Protein AF-A0A377WPM5-F1 (afdb_monomer)

Radius of gyration: 24.69 Å; Cα contacts (8 Å, |Δi|>4): 38; chains: 1; bounding box: 65×39×68 Å

Structure (mmCIF, N/CA/C/O backbone):
data_AF-A0A377WPM5-F1
#
_entry.id   AF-A0A377WPM5-F1
#
loop_
_atom_site.group_PDB
_atom_site.id
_atom_site.type_symbol
_atom_site.label_atom_id
_atom_site.label_alt_id
_atom_site.label_comp_id
_atom_site.label_asym_id
_atom_site.label_entity_id
_atom_site.label_seq_id
_atom_site.pdbx_PDB_ins_code
_atom_site.Cartn_x
_atom_site.Cartn_y
_atom_site.Cartn_z
_atom_site.occupancy
_atom_site.B_iso_or_equiv
_atom_site.auth_seq_id
_atom_site.auth_comp_id
_atom_site.auth_asym_id
_atom_site.auth_atom_id
_atom_site.pdbx_PDB_model_num
ATOM 1 N N . MET A 1 1 ? 10.710 6.661 10.310 1.00 75.88 1 MET A N 1
ATOM 2 C CA . MET A 1 1 ? 10.363 7.342 9.039 1.00 75.88 1 MET A CA 1
ATOM 3 C C . MET A 1 1 ? 11.564 7.500 8.108 1.00 75.88 1 MET A C 1
ATOM 5 O O . MET A 1 1 ? 11.418 7.230 6.926 1.00 75.88 1 MET A O 1
ATOM 9 N N . THR A 1 2 ? 12.753 7.844 8.615 1.00 87.69 2 THR A N 1
ATOM 10 C CA . THR A 1 2 ? 13.985 8.007 7.812 1.00 87.69 2 THR A CA 1
ATOM 11 C C . THR A 1 2 ? 14.356 6.779 6.969 1.00 87.69 2 THR A C 1
ATOM 13 O O . THR A 1 2 ? 14.592 6.918 5.774 1.00 87.69 2 THR A O 1
ATOM 16 N N . ILE A 1 3 ? 14.330 5.572 7.549 1.00 88.38 3 ILE A N 1
ATOM 17 C CA . ILE A 1 3 ? 14.668 4.321 6.837 1.00 88.38 3 ILE A CA 1
ATOM 18 C C . ILE A 1 3 ? 13.675 4.033 5.700 1.00 88.38 3 ILE A C 1
ATOM 20 O O . ILE A 1 3 ? 14.088 3.750 4.582 1.00 88.38 3 ILE A O 1
ATOM 24 N N . ALA A 1 4 ? 12.369 4.163 5.955 1.00 85.75 4 ALA A N 1
ATOM 25 C CA . ALA A 1 4 ? 11.339 3.967 4.931 1.00 85.75 4 ALA A CA 1
ATOM 26 C C . ALA A 1 4 ? 11.465 4.985 3.783 1.00 85.75 4 ALA A C 1
ATOM 28 O O . ALA A 1 4 ? 11.347 4.620 2.617 1.00 85.75 4 ALA A O 1
ATOM 29 N N . GLY A 1 5 ? 11.772 6.247 4.107 1.00 87.69 5 GLY A N 1
ATOM 30 C CA . GLY A 1 5 ? 12.051 7.276 3.105 1.00 87.69 5 GLY A CA 1
ATOM 31 C C . GLY A 1 5 ? 13.257 6.930 2.230 1.00 87.69 5 GLY A C 1
ATOM 32 O O . GLY A 1 5 ? 13.181 7.057 1.011 1.00 87.69 5 GLY A O 1
ATOM 33 N N . PHE A 1 6 ? 14.337 6.424 2.832 1.00 92.06 6 PHE A N 1
ATOM 34 C CA . PHE A 1 6 ? 15.527 5.997 2.094 1.00 92.06 6 PHE A CA 1
ATOM 35 C C . PHE A 1 6 ? 15.235 4.818 1.157 1.00 92.06 6 PHE A C 1
ATOM 37 O O . PHE A 1 6 ? 15.660 4.833 0.007 1.00 92.06 6 PHE A O 1
ATOM 44 N N . VAL A 1 7 ? 14.456 3.833 1.613 1.00 87.12 7 VAL A N 1
ATOM 45 C CA . VAL A 1 7 ? 14.047 2.679 0.794 1.00 87.12 7 VAL A CA 1
ATOM 46 C C . VAL A 1 7 ? 13.182 3.111 -0.394 1.00 87.12 7 VAL A C 1
ATOM 48 O O . VAL A 1 7 ? 13.439 2.681 -1.516 1.00 87.12 7 VAL A O 1
ATOM 51 N N . ASN A 1 8 ? 12.207 3.999 -0.184 1.00 89.19 8 ASN A N 1
ATOM 52 C CA . ASN A 1 8 ? 11.364 4.510 -1.271 1.00 89.19 8 ASN A CA 1
ATOM 53 C C . ASN A 1 8 ? 12.182 5.284 -2.316 1.00 89.19 8 ASN A C 1
ATOM 55 O O . ASN A 1 8 ? 11.945 5.149 -3.517 1.00 89.19 8 ASN A O 1
ATOM 59 N N . LEU A 1 9 ? 13.166 6.069 -1.865 1.00 88.75 9 LEU A N 1
ATOM 60 C CA . LEU A 1 9 ? 14.058 6.816 -2.749 1.00 88.75 9 LEU A CA 1
ATOM 61 C C . LEU A 1 9 ? 14.990 5.872 -3.519 1.00 88.75 9 LEU A C 1
ATOM 63 O O . LEU A 1 9 ? 15.144 6.025 -4.728 1.00 88.75 9 LEU A O 1
ATOM 67 N N . ALA A 1 10 ? 15.542 4.855 -2.851 1.00 85.88 10 ALA A N 1
ATOM 68 C CA . ALA A 1 10 ? 16.352 3.822 -3.488 1.00 85.88 10 ALA A CA 1
ATOM 69 C C . ALA A 1 10 ? 15.561 3.073 -4.572 1.00 85.88 10 ALA A C 1
ATOM 71 O O . ALA A 1 10 ? 16.051 2.937 -5.687 1.00 85.88 10 ALA A O 1
ATOM 72 N N . MET A 1 11 ? 14.313 2.672 -4.296 1.00 85.38 11 MET A N 1
ATOM 73 C CA . MET A 1 11 ? 13.448 2.000 -5.273 1.00 85.38 11 MET A CA 1
ATOM 74 C C . MET A 1 11 ? 13.183 2.871 -6.512 1.00 85.38 11 MET A C 1
ATOM 76 O O . MET A 1 11 ? 13.316 2.389 -7.637 1.00 85.38 11 MET A O 1
ATOM 80 N N . MET A 1 12 ? 12.859 4.157 -6.324 1.00 84.38 12 MET A N 1
ATOM 81 C CA . MET A 1 12 ? 12.701 5.113 -7.430 1.00 84.38 12 MET A CA 1
ATOM 82 C C . MET A 1 12 ? 13.989 5.271 -8.245 1.00 84.38 12 MET A C 1
A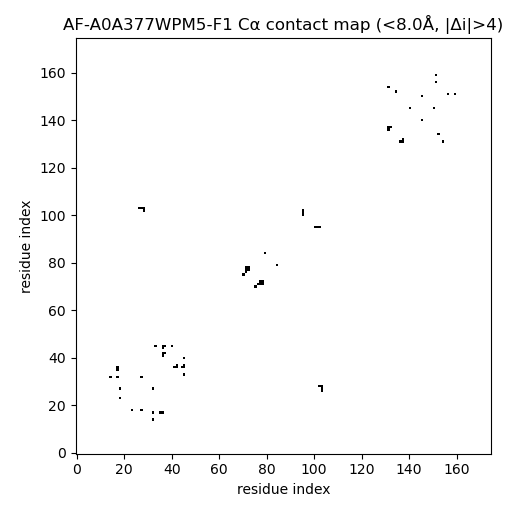TOM 84 O O . MET A 1 12 ? 13.942 5.237 -9.472 1.00 84.38 12 MET A O 1
ATOM 88 N N . ALA A 1 13 ? 15.138 5.417 -7.579 1.00 85.38 13 ALA A N 1
ATOM 89 C CA . ALA A 1 13 ? 16.430 5.574 -8.240 1.00 85.38 13 ALA A CA 1
ATOM 90 C C . ALA A 1 13 ? 16.822 4.323 -9.045 1.00 85.38 13 ALA A C 1
ATOM 92 O O . ALA A 1 13 ? 17.290 4.450 -10.175 1.00 85.38 13 ALA A O 1
ATOM 93 N N . THR A 1 14 ? 16.588 3.119 -8.509 1.00 79.31 14 THR A N 1
ATOM 94 C CA . THR A 1 14 ? 16.830 1.854 -9.220 1.00 79.31 14 THR A CA 1
ATOM 95 C C . THR A 1 14 ? 15.914 1.705 -10.432 1.00 79.31 14 THR A C 1
ATOM 97 O O . THR A 1 14 ? 16.394 1.353 -11.506 1.00 79.31 14 THR A O 1
ATOM 100 N N . ALA A 1 15 ? 14.621 2.019 -10.301 1.00 77.38 15 ALA A N 1
ATOM 101 C CA . ALA A 1 15 ? 13.692 1.991 -11.429 1.00 77.38 15 ALA A CA 1
ATOM 102 C C . ALA A 1 15 ? 14.098 3.002 -12.515 1.00 77.38 15 ALA A C 1
ATOM 104 O O . ALA A 1 15 ? 14.162 2.656 -13.693 1.00 77.38 15 ALA A O 1
ATOM 105 N N . ALA A 1 16 ? 14.452 4.230 -12.127 1.00 79.19 16 ALA A N 1
ATOM 106 C CA . ALA A 1 16 ? 14.948 5.233 -13.061 1.00 79.19 16 ALA A CA 1
ATOM 107 C C . ALA A 1 16 ? 16.216 4.748 -13.781 1.00 79.19 16 ALA A C 1
ATOM 109 O O . ALA A 1 16 ? 16.277 4.805 -15.003 1.00 79.19 16 ALA A O 1
ATOM 110 N N . ALA A 1 17 ? 17.197 4.200 -13.062 1.00 75.38 17 ALA A N 1
ATOM 111 C CA . ALA A 1 17 ? 18.425 3.687 -13.665 1.00 75.38 17 ALA A CA 1
ATOM 112 C C . ALA A 1 17 ? 18.193 2.474 -14.590 1.00 75.38 17 ALA A C 1
ATOM 114 O O . ALA A 1 17 ? 18.855 2.362 -15.616 1.00 75.38 17 ALA A O 1
ATOM 115 N N . ALA A 1 18 ? 17.253 1.580 -14.276 1.00 69.06 18 ALA A N 1
ATOM 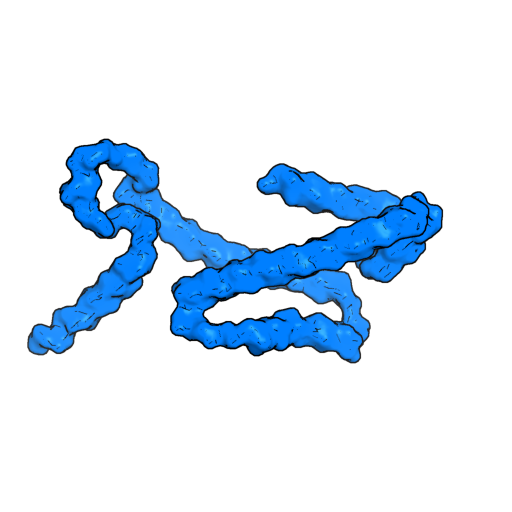116 C CA . ALA A 1 18 ? 16.973 0.403 -15.103 1.00 69.06 18 ALA A CA 1
ATOM 117 C C . ALA A 1 18 ? 16.197 0.744 -16.393 1.00 69.06 18 ALA A C 1
ATOM 119 O O . ALA A 1 18 ? 16.491 0.206 -17.463 1.00 69.06 18 ALA A O 1
ATOM 120 N N . PHE A 1 19 ? 15.226 1.661 -16.311 1.00 66.25 19 PHE A N 1
ATOM 121 C CA . PHE A 1 19 ? 14.299 1.944 -17.413 1.00 66.25 19 PHE A CA 1
ATOM 122 C C . PHE A 1 19 ? 14.670 3.179 -18.250 1.00 66.25 19 PHE A C 1
ATOM 124 O O . PHE A 1 19 ? 14.418 3.188 -19.454 1.00 66.25 19 PHE A O 1
ATOM 131 N N . HIS A 1 20 ? 15.326 4.196 -17.674 1.00 65.31 20 HIS A N 1
ATOM 132 C CA . HIS A 1 20 ? 15.682 5.430 -18.394 1.00 65.31 20 HIS A CA 1
ATOM 133 C C . HIS A 1 20 ? 16.742 5.206 -19.488 1.00 65.31 20 HIS A C 1
ATOM 135 O O . HIS A 1 20 ? 16.748 5.917 -20.489 1.00 65.31 20 HIS A O 1
ATOM 141 N N . PHE A 1 21 ? 17.618 4.206 -19.341 1.00 55.06 21 PHE A N 1
ATOM 142 C CA . PHE A 1 21 ? 18.667 3.913 -20.328 1.00 55.06 21 PHE A CA 1
ATOM 143 C C . PHE A 1 21 ? 18.211 3.023 -21.496 1.00 55.06 21 PHE A C 1
ATOM 145 O O . PHE A 1 21 ? 18.879 3.009 -22.525 1.00 55.06 21 PHE A O 1
ATOM 152 N N . ASN A 1 22 ? 17.076 2.322 -21.381 1.00 53.03 22 ASN A N 1
ATOM 153 C CA . ASN A 1 22 ? 16.619 1.360 -22.395 1.00 53.03 22 ASN A CA 1
ATOM 154 C C . ASN A 1 22 ? 15.491 1.886 -23.310 1.00 53.03 22 ASN A C 1
ATOM 156 O O . ASN A 1 22 ? 14.953 1.130 -24.109 1.00 53.03 22 ASN A O 1
ATOM 160 N N . GLY A 1 23 ? 15.106 3.167 -23.223 1.00 50.16 23 GLY A N 1
ATOM 161 C CA . GLY A 1 23 ? 14.129 3.777 -24.146 1.00 50.16 23 GLY A CA 1
ATOM 162 C C . GLY A 1 23 ? 12.700 3.206 -24.082 1.00 50.16 23 GLY A C 1
ATOM 163 O O . GLY A 1 23 ? 11.863 3.557 -24.914 1.00 50.16 23 GLY A O 1
ATOM 164 N N . HIS A 1 24 ? 12.390 2.353 -23.102 1.00 51.62 24 HIS A N 1
ATOM 165 C CA . HIS A 1 24 ? 11.068 1.758 -22.922 1.00 51.62 24 HIS A CA 1
ATOM 166 C C . HIS A 1 24 ? 10.161 2.697 -22.116 1.00 51.62 24 HIS A C 1
ATOM 168 O O . HIS A 1 24 ? 10.233 2.768 -20.894 1.00 51.62 24 HIS A O 1
ATOM 174 N N . THR A 1 25 ? 9.279 3.413 -22.814 1.00 52.97 25 THR A N 1
ATOM 175 C CA . THR A 1 25 ? 8.236 4.283 -22.235 1.00 52.97 25 THR A CA 1
ATOM 176 C C . THR A 1 25 ? 6.952 3.528 -21.856 1.00 52.97 25 THR A C 1
ATOM 178 O O . THR A 1 25 ? 5.968 4.142 -21.443 1.00 52.97 25 THR A O 1
ATOM 181 N N . GLY A 1 26 ? 6.944 2.197 -21.995 1.00 50.66 26 GLY A N 1
ATOM 182 C CA . GLY A 1 26 ? 5.850 1.327 -21.564 1.00 50.66 26 GLY A CA 1
ATOM 183 C C . GLY A 1 26 ? 5.892 1.091 -20.055 1.00 50.66 26 GLY A C 1
ATOM 184 O O . GLY A 1 26 ? 6.964 0.894 -19.492 1.00 50.66 26 GLY A O 1
ATOM 185 N N . VAL A 1 27 ? 4.724 1.135 -19.410 1.00 50.88 27 VAL A N 1
ATOM 186 C CA . VAL A 1 27 ? 4.524 0.925 -17.967 1.00 50.88 27 VAL A CA 1
ATOM 187 C C . VAL A 1 27 ? 5.322 -0.298 -17.499 1.00 50.88 27 VAL A C 1
ATOM 189 O O . VAL A 1 27 ? 5.042 -1.415 -17.919 1.00 50.88 27 VAL A O 1
ATOM 192 N N . ALA A 1 28 ? 6.339 -0.060 -16.668 1.00 55.78 28 ALA A N 1
ATOM 193 C CA . ALA A 1 28 ? 7.284 -1.070 -16.213 1.00 55.78 28 ALA A CA 1
ATOM 194 C C . ALA A 1 28 ? 6.569 -2.202 -15.463 1.00 55.78 28 ALA A C 1
ATOM 196 O O . ALA A 1 28 ? 6.058 -2.003 -14.359 1.00 55.78 28 ALA A O 1
ATOM 197 N N . ASP A 1 29 ? 6.530 -3.378 -16.081 1.00 59.38 29 ASP A N 1
ATOM 1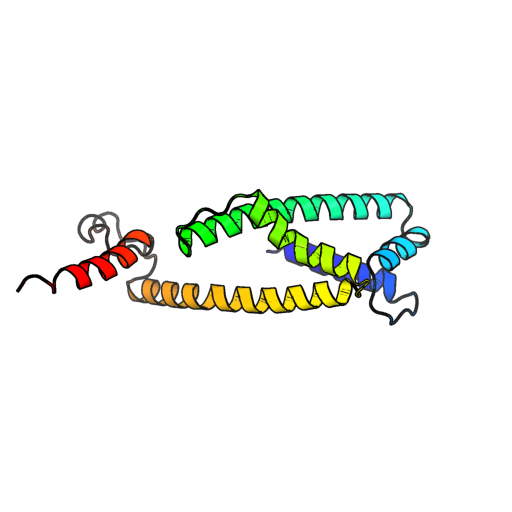98 C CA . ASP A 1 29 ? 6.022 -4.599 -15.468 1.00 59.38 29 ASP A CA 1
ATOM 199 C C . ASP A 1 29 ? 7.099 -5.257 -14.594 1.00 59.38 29 ASP A C 1
ATOM 201 O O . ASP A 1 29 ? 8.301 -5.117 -14.854 1.00 59.38 29 ASP A O 1
ATOM 205 N N . LEU A 1 30 ? 6.683 -5.983 -13.554 1.00 56.12 30 LEU A N 1
ATOM 206 C CA . LEU A 1 30 ? 7.608 -6.622 -12.604 1.00 56.12 30 LEU A CA 1
ATOM 207 C C . LEU A 1 30 ? 8.533 -7.632 -13.311 1.00 56.12 30 LEU A C 1
ATOM 209 O O . LEU A 1 30 ? 9.720 -7.721 -12.991 1.00 56.12 30 LEU A O 1
ATOM 213 N N . ASP A 1 31 ? 8.003 -8.328 -14.319 1.00 56.88 31 ASP A N 1
ATOM 214 C CA . ASP A 1 31 ? 8.746 -9.250 -15.183 1.00 56.88 31 ASP A CA 1
ATOM 215 C C . ASP A 1 31 ? 9.811 -8.538 -16.029 1.00 56.88 31 ASP A C 1
ATOM 217 O O . ASP A 1 31 ? 10.925 -9.039 -16.195 1.00 56.88 31 ASP A O 1
ATOM 221 N N . GLN A 1 32 ? 9.510 -7.332 -16.522 1.00 57.97 32 GLN A N 1
ATOM 222 C CA . GLN A 1 32 ? 10.454 -6.548 -17.323 1.00 57.97 32 GLN A CA 1
ATOM 223 C C . GLN A 1 32 ? 11.611 -6.024 -16.470 1.00 57.97 32 GLN A C 1
ATOM 225 O O . GLN A 1 32 ? 12.748 -6.019 -16.942 1.00 57.97 32 GLN A O 1
ATOM 230 N N . ALA A 1 33 ? 11.359 -5.651 -15.209 1.00 59.19 33 ALA A N 1
ATOM 231 C CA . ALA A 1 33 ? 12.414 -5.284 -14.263 1.00 59.19 33 ALA A CA 1
ATOM 232 C C . ALA A 1 33 ? 13.365 -6.462 -13.988 1.00 59.19 33 ALA A C 1
ATOM 234 O O . ALA A 1 33 ? 14.580 -6.281 -13.978 1.00 59.19 33 ALA A O 1
ATOM 235 N N . TYR A 1 34 ? 12.834 -7.677 -13.813 1.00 54.59 34 TYR A N 1
ATOM 236 C CA . TYR A 1 34 ? 13.650 -8.873 -13.581 1.00 54.59 34 TYR A CA 1
ATOM 237 C C . TYR A 1 34 ? 14.525 -9.221 -14.800 1.00 54.59 34 TYR A C 1
ATOM 239 O O . TYR A 1 34 ? 15.726 -9.447 -14.655 1.00 54.59 34 TYR A O 1
ATOM 247 N N . MET A 1 35 ? 13.951 -9.171 -16.007 1.00 55.38 35 MET A N 1
ATOM 248 C CA . MET A 1 35 ? 14.642 -9.478 -17.269 1.00 55.38 35 MET A CA 1
ATOM 249 C C . MET A 1 35 ? 15.684 -8.419 -17.675 1.00 55.38 35 MET A C 1
ATOM 251 O O . MET A 1 35 ? 16.712 -8.761 -18.254 1.00 55.38 35 MET A O 1
ATOM 255 N N . THR A 1 36 ? 15.471 -7.136 -17.355 1.00 55.91 36 THR A N 1
ATOM 256 C CA . THR A 1 36 ? 16.467 -6.071 -17.618 1.00 55.91 36 THR A CA 1
ATOM 257 C C . THR A 1 36 ? 17.591 -6.027 -16.585 1.00 55.91 36 THR A C 1
ATOM 259 O O . THR A 1 36 ? 18.685 -5.557 -16.900 1.00 55.91 36 THR A O 1
ATOM 262 N N . LEU A 1 37 ? 17.375 -6.556 -15.376 1.00 52.38 37 LEU A N 1
ATOM 263 C CA . LEU A 1 37 ? 18.434 -6.700 -14.373 1.00 52.38 37 LEU A CA 1
ATOM 264 C C . LEU A 1 37 ? 19.431 -7.822 -14.707 1.00 52.38 37 LEU A C 1
ATOM 266 O O . LEU A 1 37 ? 20.582 -7.749 -14.273 1.00 52.38 37 LEU A O 1
ATOM 270 N N . GLU A 1 38 ? 19.029 -8.831 -15.481 1.00 53.19 38 GLU A N 1
ATOM 271 C CA . GLU A 1 38 ? 19.867 -9.994 -15.797 1.00 53.19 38 GLU A CA 1
ATOM 272 C C . GLU A 1 38 ? 21.131 -9.651 -16.625 1.00 53.19 38 GLU A C 1
ATOM 274 O O . GLU A 1 38 ? 22.217 -10.088 -16.232 1.00 53.19 38 GLU A O 1
ATOM 279 N N . PRO A 1 39 ? 21.074 -8.807 -17.680 1.00 53.19 39 PRO A N 1
ATOM 280 C CA . PRO A 1 39 ? 22.274 -8.375 -18.402 1.00 53.19 39 PRO A CA 1
ATOM 281 C C . PRO A 1 39 ? 23.025 -7.196 -17.750 1.00 53.19 39 PRO A C 1
ATOM 283 O O . PRO A 1 39 ? 24.198 -6.997 -18.063 1.00 53.19 39 PRO A O 1
ATOM 286 N N . LEU A 1 40 ? 22.396 -6.414 -16.856 1.00 52.91 40 LEU A N 1
ATOM 287 C CA . LEU A 1 40 ? 22.975 -5.172 -16.304 1.00 52.91 40 LEU A CA 1
ATOM 288 C C . LEU A 1 40 ? 23.560 -5.296 -14.883 1.00 52.91 40 LEU A C 1
ATOM 290 O O . LEU A 1 40 ? 24.491 -4.559 -14.563 1.00 52.91 40 LEU A O 1
ATOM 294 N N . LEU A 1 41 ? 23.049 -6.187 -14.021 1.00 54.97 41 LEU A N 1
ATOM 295 C CA . LEU A 1 41 ? 23.352 -6.189 -12.572 1.00 54.97 41 LEU A CA 1
ATOM 296 C C . LEU A 1 41 ? 23.933 -7.512 -12.015 1.00 54.97 41 LEU A C 1
ATOM 298 O O . LEU A 1 41 ? 24.248 -7.597 -10.825 1.00 54.97 41 LEU A O 1
ATOM 302 N N . SER A 1 42 ? 24.163 -8.518 -12.867 1.00 62.38 42 SER A N 1
ATOM 303 C CA . SER A 1 42 ? 24.556 -9.900 -12.522 1.00 62.38 42 SER A CA 1
ATOM 304 C C . SER A 1 42 ? 23.452 -10.732 -11.847 1.00 62.38 42 SER A C 1
ATOM 306 O O . SER A 1 42 ? 22.645 -10.233 -11.062 1.00 62.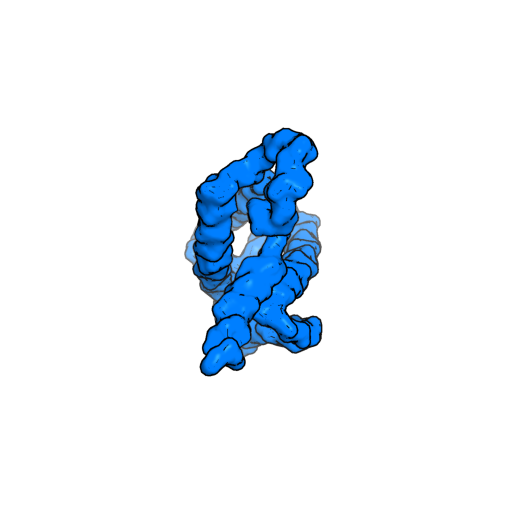38 42 SER A O 1
ATOM 308 N N . HIS A 1 43 ? 23.459 -12.042 -12.110 1.00 69.19 43 HIS A N 1
ATOM 309 C CA . HIS A 1 43 ? 22.473 -13.024 -11.631 1.00 69.19 43 HIS A CA 1
ATOM 310 C C . HIS A 1 43 ? 22.259 -12.989 -10.099 1.00 69.19 43 HIS A C 1
ATOM 312 O O . HIS A 1 43 ? 21.153 -13.204 -9.605 1.00 69.19 43 HIS A O 1
ATOM 318 N N . ALA A 1 44 ? 23.296 -12.634 -9.330 1.00 75.00 44 ALA A N 1
ATOM 319 C CA . ALA A 1 44 ? 23.210 -12.504 -7.876 1.00 75.00 44 ALA A CA 1
ATOM 320 C C . ALA A 1 44 ? 22.257 -11.376 -7.429 1.00 75.00 44 ALA A C 1
ATOM 322 O O . ALA A 1 44 ? 21.485 -11.562 -6.489 1.00 75.00 44 ALA A O 1
ATOM 323 N N . ALA A 1 45 ? 22.239 -10.231 -8.116 1.00 74.88 45 ALA A N 1
ATOM 324 C CA . ALA A 1 45 ? 21.376 -9.108 -7.748 1.00 74.88 45 ALA A CA 1
ATOM 325 C C . ALA A 1 45 ? 19.886 -9.428 -7.957 1.00 74.88 45 ALA A C 1
ATOM 327 O O . ALA A 1 45 ? 19.066 -9.119 -7.092 1.00 74.88 45 ALA A O 1
ATOM 328 N N . ALA A 1 46 ? 19.547 -10.113 -9.055 1.00 73.50 46 ALA A N 1
ATOM 329 C CA . ALA A 1 46 ? 18.184 -10.562 -9.339 1.00 73.50 46 ALA A CA 1
ATOM 330 C C . ALA A 1 46 ? 17.668 -11.539 -8.264 1.00 73.50 46 ALA A C 1
ATOM 332 O O . ALA A 1 46 ? 16.547 -11.390 -7.772 1.00 73.50 46 ALA A O 1
ATOM 333 N N . THR A 1 47 ? 18.508 -12.483 -7.817 1.00 81.06 47 THR A N 1
ATOM 334 C CA . THR A 1 47 ? 18.132 -13.420 -6.741 1.00 81.06 47 THR A CA 1
ATOM 335 C C . THR A 1 47 ? 17.910 -12.730 -5.394 1.00 81.06 47 THR A C 1
ATOM 337 O O . THR A 1 47 ? 16.931 -13.025 -4.708 1.00 81.06 47 THR A O 1
ATOM 340 N N . ILE A 1 48 ? 18.764 -11.768 -5.025 1.00 84.94 48 ILE A N 1
ATOM 341 C CA . ILE A 1 48 ? 18.626 -11.008 -3.774 1.00 84.94 48 ILE A CA 1
ATOM 342 C C . ILE A 1 48 ? 17.378 -10.122 -3.821 1.00 84.94 48 ILE A C 1
ATOM 344 O O . ILE A 1 48 ? 16.653 -10.030 -2.828 1.00 84.94 48 ILE A O 1
ATOM 348 N N . PHE A 1 49 ? 17.090 -9.506 -4.969 1.00 80.69 49 PHE A N 1
ATOM 349 C CA . PHE A 1 49 ? 15.876 -8.720 -5.172 1.00 80.69 49 PHE A CA 1
ATOM 350 C C . PHE A 1 49 ? 14.614 -9.581 -5.019 1.00 80.69 49 PHE A C 1
ATOM 352 O O . PHE A 1 49 ? 13.725 -9.228 -4.242 1.00 80.69 49 PHE A O 1
ATOM 359 N N . GLY A 1 50 ? 14.567 -10.751 -5.665 1.00 83.00 50 GLY A N 1
ATOM 360 C CA . GLY A 1 50 ? 13.455 -11.696 -5.532 1.00 83.00 50 GLY A CA 1
ATOM 361 C C . GLY A 1 50 ? 13.248 -12.175 -4.090 1.00 83.00 50 GLY A C 1
ATOM 362 O O . GLY A 1 50 ? 12.131 -12.127 -3.573 1.00 83.00 50 GLY A O 1
ATOM 363 N N . LEU A 1 51 ? 14.325 -12.558 -3.395 1.00 89.25 51 LEU A N 1
ATOM 364 C CA . LEU A 1 51 ? 14.261 -12.962 -1.986 1.00 89.25 51 LEU A CA 1
ATOM 365 C C . LEU A 1 51 ? 13.746 -11.823 -1.089 1.00 89.25 51 LEU A C 1
ATOM 367 O O . LEU A 1 51 ? 12.944 -12.047 -0.180 1.00 89.25 51 LEU A O 1
ATOM 371 N N . SER A 1 52 ? 14.174 -10.591 -1.374 1.00 88.62 52 SER A N 1
ATOM 372 C CA . SER A 1 52 ? 13.747 -9.395 -0.644 1.00 88.62 52 SER A CA 1
ATOM 373 C C . SER A 1 52 ? 12.263 -9.096 -0.853 1.00 88.62 52 SER A C 1
ATOM 375 O O . SER A 1 52 ? 11.576 -8.765 0.112 1.00 88.62 52 SER A O 1
ATOM 377 N N . LEU A 1 53 ? 11.737 -9.266 -2.073 1.00 86.88 53 LEU A N 1
ATOM 378 C CA . LEU A 1 53 ? 10.305 -9.117 -2.359 1.00 86.88 53 LEU A CA 1
ATOM 379 C C . LEU A 1 53 ? 9.460 -10.133 -1.582 1.00 86.88 53 LEU A C 1
ATOM 381 O O . LEU A 1 53 ? 8.432 -9.768 -1.009 1.00 86.88 53 LEU A O 1
ATOM 385 N N . ILE A 1 54 ? 9.915 -11.387 -1.499 1.00 91.06 54 ILE A N 1
ATOM 386 C CA . ILE A 1 54 ? 9.236 -12.425 -0.711 1.00 91.06 54 ILE A CA 1
ATOM 387 C C . ILE A 1 54 ? 9.247 -12.050 0.776 1.00 91.06 54 ILE A C 1
ATOM 389 O O . ILE A 1 54 ? 8.197 -12.053 1.422 1.00 91.06 54 ILE A O 1
ATOM 393 N N . ALA A 1 55 ? 10.408 -11.672 1.319 1.00 92.94 55 ALA A N 1
ATOM 394 C CA . ALA A 1 55 ? 10.533 -11.252 2.714 1.00 92.94 55 ALA A CA 1
ATOM 395 C C . ALA A 1 55 ? 9.646 -10.032 3.037 1.00 92.94 55 ALA A C 1
ATOM 397 O O . ALA A 1 55 ? 8.966 -10.012 4.067 1.00 92.94 55 ALA A O 1
ATOM 398 N N . ALA A 1 56 ? 9.589 -9.045 2.138 1.00 88.88 56 ALA A N 1
ATOM 399 C CA . ALA A 1 56 ? 8.730 -7.871 2.268 1.00 88.88 56 ALA A CA 1
ATOM 400 C C . ALA A 1 56 ? 7.235 -8.240 2.237 1.00 88.88 56 ALA A C 1
ATOM 402 O O . ALA A 1 56 ? 6.465 -7.749 3.067 1.00 88.88 56 ALA A O 1
ATOM 403 N N . GLY A 1 57 ? 6.826 -9.145 1.342 1.00 88.38 57 GLY A N 1
ATOM 404 C CA . GLY A 1 57 ? 5.446 -9.631 1.247 1.00 88.38 57 GLY A CA 1
ATOM 405 C C . GLY A 1 57 ? 4.988 -10.387 2.499 1.00 88.38 57 GLY A C 1
ATOM 406 O O . GLY A 1 57 ? 3.883 -10.158 3.006 1.00 88.38 57 GLY A O 1
ATOM 407 N N . LEU A 1 58 ? 5.858 -11.235 3.059 1.00 91.81 58 LEU A N 1
ATOM 408 C CA . LEU A 1 58 ? 5.589 -11.936 4.318 1.00 91.81 58 LEU A CA 1
ATOM 409 C C . LEU A 1 58 ? 5.453 -10.955 5.489 1.00 91.81 58 LEU A C 1
ATOM 411 O O . LEU A 1 58 ? 4.482 -11.035 6.244 1.00 91.81 58 LEU A O 1
ATOM 415 N N . SER A 1 59 ? 6.373 -9.992 5.601 1.00 92.50 59 SER A N 1
ATOM 416 C CA . SER A 1 59 ? 6.345 -8.963 6.648 1.00 92.50 59 SER A CA 1
ATOM 417 C C . SER A 1 59 ? 5.069 -8.111 6.591 1.00 92.50 59 SER A C 1
ATOM 419 O O . SER A 1 59 ? 4.373 -7.949 7.597 1.00 92.50 59 SER A O 1
ATOM 421 N N . SER A 1 60 ? 4.692 -7.646 5.395 1.00 87.81 60 SER A N 1
ATOM 422 C CA . SER A 1 60 ? 3.476 -6.852 5.183 1.00 87.81 60 SER A CA 1
ATOM 423 C C . SER A 1 60 ? 2.209 -7.615 5.579 1.00 87.81 60 SER A C 1
ATOM 425 O O . SER A 1 60 ? 1.322 -7.057 6.227 1.00 87.81 60 SER A O 1
ATOM 427 N N . THR A 1 61 ? 2.147 -8.915 5.277 1.00 88.62 61 THR A N 1
ATOM 428 C CA . THR A 1 61 ? 0.999 -9.753 5.644 1.00 88.62 61 THR A CA 1
ATOM 429 C C . THR A 1 61 ? 0.837 -9.849 7.162 1.00 88.62 61 THR A C 1
ATOM 431 O O . THR A 1 61 ? -0.275 -9.687 7.666 1.00 88.62 61 THR A O 1
ATOM 434 N N . VAL A 1 62 ? 1.927 -10.063 7.908 1.00 89.25 62 VAL A N 1
ATOM 435 C CA . VAL A 1 62 ? 1.886 -10.153 9.379 1.00 89.25 62 VAL A CA 1
ATOM 436 C C . VAL A 1 62 ? 1.404 -8.836 9.987 1.00 89.25 62 VAL A C 1
ATOM 438 O O . VAL A 1 62 ? 0.425 -8.828 10.738 1.00 89.25 62 VAL A O 1
ATOM 441 N N . VAL A 1 63 ? 2.018 -7.712 9.608 1.00 89.56 63 VAL A N 1
ATOM 442 C CA . VAL A 1 63 ? 1.625 -6.382 10.106 1.00 89.56 63 VAL A CA 1
ATOM 443 C C . VAL A 1 63 ? 0.178 -6.062 9.728 1.00 89.56 63 VAL A C 1
ATOM 445 O O . VAL A 1 63 ? -0.589 -5.598 10.571 1.00 89.56 63 VAL A O 1
ATOM 448 N N . GLY A 1 64 ? -0.236 -6.392 8.503 1.00 86.94 64 GLY A N 1
ATOM 449 C CA . GLY A 1 64 ? -1.616 -6.248 8.052 1.00 86.94 64 GLY A CA 1
ATOM 450 C C . GLY A 1 64 ? -2.589 -7.050 8.916 1.00 86.94 64 GLY A C 1
ATOM 451 O O . GLY A 1 64 ? -3.624 -6.520 9.329 1.00 86.94 64 GLY A O 1
ATOM 452 N N . THR A 1 65 ? -2.259 -8.304 9.258 1.00 86.19 65 THR A N 1
ATOM 453 C CA . THR A 1 65 ? -3.099 -9.136 10.137 1.00 86.19 65 THR A CA 1
ATOM 454 C C . THR A 1 65 ? -3.288 -8.532 11.523 1.00 86.19 65 THR A C 1
ATOM 456 O O . THR A 1 65 ? -4.432 -8.407 11.964 1.00 86.19 65 THR A O 1
ATOM 459 N N . LEU A 1 66 ? -2.213 -8.066 12.152 1.00 86.88 66 LEU A N 1
ATOM 460 C CA . LEU A 1 66 ? -2.275 -7.438 13.469 1.00 86.88 66 LEU A CA 1
ATOM 461 C C . LEU A 1 66 ? -3.065 -6.125 13.428 1.00 86.88 66 LEU A C 1
ATOM 463 O O . LEU A 1 66 ? -3.995 -5.943 14.210 1.00 86.88 66 LEU A O 1
ATOM 467 N N . ALA A 1 67 ? -2.785 -5.258 12.452 1.00 85.31 67 ALA A N 1
ATOM 468 C CA . ALA A 1 67 ? -3.490 -3.987 12.294 1.00 85.31 67 ALA A CA 1
ATOM 469 C C . ALA A 1 67 ? -4.999 -4.195 12.101 1.00 85.31 67 ALA A C 1
ATOM 471 O O . ALA A 1 67 ? -5.812 -3.559 12.767 1.00 85.31 67 ALA A O 1
ATOM 472 N N . GLY A 1 68 ? -5.392 -5.140 11.243 1.00 83.50 68 GLY A N 1
ATOM 473 C CA . GLY A 1 68 ? -6.811 -5.431 11.043 1.00 83.50 68 GLY A CA 1
ATOM 474 C C . GLY A 1 68 ? -7.484 -6.051 12.267 1.00 83.50 68 GLY A C 1
ATOM 475 O O . GLY A 1 68 ? -8.660 -5.791 12.469 1.00 83.50 68 GLY A O 1
ATOM 476 N N . GLN A 1 69 ? -6.776 -6.817 13.106 1.00 82.81 69 GLN A N 1
ATOM 477 C CA . GLN A 1 69 ? -7.347 -7.306 14.369 1.00 82.81 69 GLN A CA 1
ATOM 478 C C . GLN A 1 69 ? -7.639 -6.154 15.334 1.00 82.81 69 GLN A C 1
ATOM 480 O O . GLN A 1 69 ? -8.733 -6.112 15.891 1.00 82.81 69 GLN A O 1
ATOM 485 N N . VAL A 1 70 ? -6.712 -5.200 15.463 1.00 83.19 70 VAL A N 1
ATOM 486 C CA . VAL A 1 70 ? -6.890 -4.002 16.300 1.00 83.19 70 VAL A CA 1
ATOM 487 C C . VAL A 1 70 ? -8.056 -3.148 15.795 1.00 83.19 70 VAL A C 1
ATOM 489 O O . VAL A 1 70 ? -8.930 -2.775 16.574 1.00 83.19 70 VAL A O 1
ATOM 492 N N . VAL A 1 71 ? -8.122 -2.889 14.484 1.00 81.19 71 VAL A N 1
ATOM 493 C CA . VAL A 1 71 ? -9.228 -2.128 13.877 1.00 81.19 71 VAL A CA 1
ATOM 494 C C . VAL A 1 71 ? -10.560 -2.844 14.087 1.00 81.19 71 VAL A C 1
ATOM 496 O O . VAL A 1 71 ? -11.551 -2.210 14.440 1.00 81.19 71 VAL A O 1
ATOM 499 N N . MET A 1 72 ? -10.598 -4.165 13.908 1.00 78.69 72 MET A N 1
ATOM 500 C CA . MET A 1 72 ? -11.833 -4.918 14.082 1.00 78.69 72 MET A CA 1
ATOM 501 C C . MET A 1 72 ? -12.284 -4.888 15.541 1.00 78.69 72 MET A C 1
ATOM 503 O O . MET A 1 72 ? -13.413 -4.502 15.794 1.00 78.69 72 MET A O 1
ATOM 507 N N . GLN A 1 73 ? -11.396 -5.146 16.506 1.00 75.06 73 GLN A N 1
ATOM 508 C CA . GLN A 1 73 ? -11.719 -5.016 17.933 1.00 75.06 73 GLN A CA 1
ATOM 509 C C . GLN A 1 73 ? -12.240 -3.617 18.305 1.00 75.06 73 GLN A C 1
ATOM 511 O O . GLN A 1 73 ? -13.148 -3.519 19.129 1.00 75.06 73 GLN A O 1
ATOM 516 N N . GLY A 1 74 ? -11.705 -2.561 17.683 1.00 70.25 74 GLY A N 1
ATOM 517 C CA . GLY A 1 74 ? -12.114 -1.177 17.932 1.00 70.25 74 GLY A CA 1
ATOM 518 C C . GLY A 1 74 ? -13.469 -0.785 17.330 1.00 70.25 74 GLY A C 1
ATOM 519 O O . GLY A 1 74 ? -14.243 -0.098 17.988 1.00 70.25 74 GLY A O 1
ATOM 520 N N . PHE A 1 75 ? -13.781 -1.211 16.100 1.00 68.50 75 PHE A N 1
ATOM 521 C CA . PHE A 1 75 ? -14.967 -0.729 15.366 1.00 68.50 75 PHE A CA 1
ATOM 522 C C . PHE A 1 75 ? -16.096 -1.754 15.224 1.00 68.50 75 PHE A C 1
ATOM 524 O O . PHE A 1 75 ? -17.268 -1.391 15.165 1.00 68.50 75 PHE A O 1
ATOM 531 N N . ILE A 1 76 ? -15.765 -3.039 15.131 1.00 64.25 76 ILE A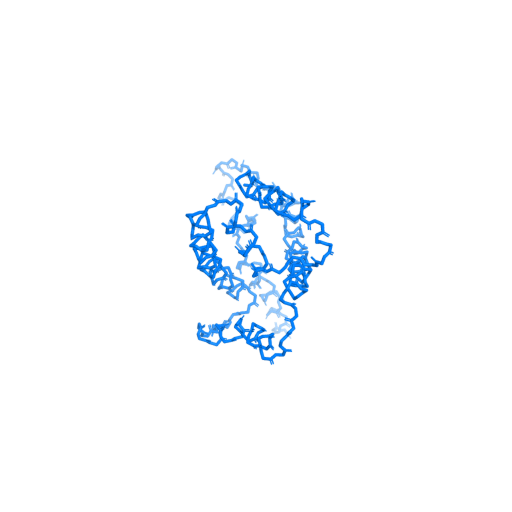 N 1
ATOM 532 C CA . ILE A 1 76 ? -16.694 -4.117 14.797 1.00 64.25 76 ILE A CA 1
ATOM 533 C C . ILE A 1 76 ? -16.437 -5.212 15.829 1.00 64.25 76 ILE A C 1
ATOM 535 O O . ILE A 1 76 ? -15.565 -6.048 15.625 1.00 64.25 76 ILE A O 1
ATOM 539 N N . ARG A 1 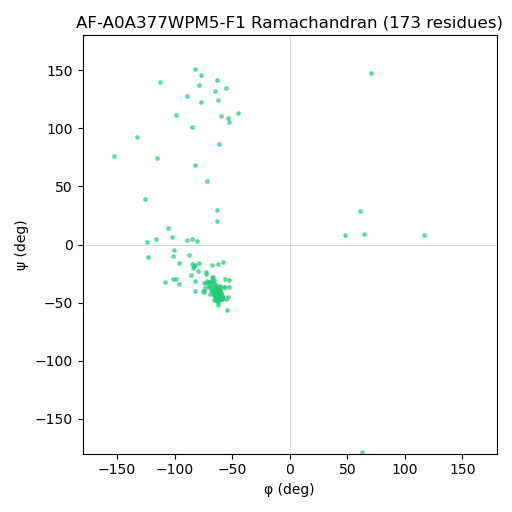77 ? -17.170 -5.221 16.952 1.00 62.69 77 ARG A N 1
ATOM 540 C CA . ARG A 1 77 ? -17.013 -6.170 18.086 1.00 62.69 77 ARG A CA 1
ATOM 541 C C . ARG A 1 77 ? -17.292 -7.654 17.727 1.00 62.69 77 ARG A C 1
ATOM 543 O O . ARG A 1 77 ? -17.748 -8.423 18.564 1.00 62.69 77 ARG A O 1
ATOM 550 N N . PHE A 1 78 ? -17.055 -8.060 16.483 1.00 64.44 78 PHE A N 1
ATOM 551 C CA . PHE A 1 78 ? -17.206 -9.390 15.914 1.00 64.44 78 PHE A CA 1
ATOM 552 C C . PHE A 1 78 ? -15.832 -9.966 15.548 1.00 64.44 78 PHE A C 1
ATOM 554 O O . PHE A 1 78 ? -14.974 -9.262 15.022 1.00 64.44 78 PHE A O 1
ATOM 561 N N . HIS A 1 79 ? -15.621 -11.261 15.794 1.00 61.09 79 HIS A N 1
ATOM 562 C CA . HIS A 1 79 ? -14.372 -11.953 15.469 1.00 61.09 79 HIS A CA 1
ATOM 563 C C . HIS A 1 79 ? -14.529 -12.719 14.146 1.00 61.09 79 HIS A C 1
ATOM 565 O O . HIS A 1 79 ? -15.276 -13.690 14.064 1.00 61.09 79 HIS A O 1
ATOM 571 N N . ILE A 1 80 ? -13.838 -12.277 13.095 1.00 71.06 80 ILE A N 1
ATOM 572 C CA . ILE A 1 80 ? -13.816 -12.935 11.784 1.00 71.06 80 ILE A CA 1
ATOM 573 C C . ILE A 1 80 ? -12.664 -13.951 11.787 1.00 71.06 80 ILE A C 1
ATOM 575 O O . ILE A 1 80 ? -11.528 -13.573 12.095 1.00 71.06 80 ILE A O 1
ATOM 579 N N . PRO A 1 81 ? -12.907 -15.224 11.428 1.00 75.06 81 PRO A N 1
ATOM 580 C CA . PRO A 1 81 ? -11.865 -16.242 11.385 1.00 75.06 81 PRO A CA 1
ATOM 581 C C . PRO A 1 81 ? -10.786 -15.916 10.338 1.00 75.06 81 PRO A C 1
ATOM 583 O O . PRO A 1 81 ? -11.073 -15.470 9.225 1.00 75.06 81 PRO A O 1
ATOM 586 N N . LEU A 1 82 ? -9.525 -16.198 10.685 1.00 74.81 82 LEU A N 1
ATOM 587 C CA . LEU A 1 82 ? -8.325 -15.896 9.885 1.00 74.81 82 LEU A CA 1
ATOM 588 C C . LEU A 1 82 ? -8.395 -16.413 8.439 1.00 74.81 82 LEU A C 1
ATOM 590 O O . LEU A 1 82 ? -7.931 -15.736 7.524 1.00 74.81 82 LEU A O 1
ATOM 594 N N . TRP A 1 83 ? -9.000 -17.584 8.226 1.00 77.56 83 TRP A N 1
ATOM 595 C CA . TRP A 1 83 ? -9.167 -18.181 6.897 1.00 77.56 83 TRP A CA 1
ATOM 596 C C . TRP A 1 83 ? -10.058 -17.347 5.979 1.00 77.56 83 TRP A C 1
ATOM 598 O O . TRP A 1 83 ? -9.698 -17.100 4.829 1.00 77.56 83 TRP A O 1
ATOM 608 N N . PHE A 1 84 ? -11.184 -16.856 6.496 1.00 80.56 84 PHE A N 1
ATOM 609 C CA . PHE A 1 84 ? -12.111 -16.035 5.720 1.00 80.56 84 PHE A CA 1
ATOM 610 C C . PHE A 1 84 ? -11.481 -14.694 5.349 1.00 80.56 84 PHE A C 1
ATOM 612 O O . PHE A 1 84 ? -11.567 -14.234 4.212 1.00 80.56 84 PHE A O 1
ATOM 619 N N . ARG A 1 85 ? -10.744 -14.112 6.296 1.00 77.19 85 ARG A N 1
ATOM 620 C CA . ARG A 1 85 ? -9.979 -12.894 6.060 1.00 77.19 85 ARG A CA 1
ATOM 621 C C . ARG A 1 85 ? -8.929 -13.080 4.961 1.00 77.19 85 ARG A C 1
ATOM 623 O O . ARG A 1 85 ? -8.842 -12.241 4.073 1.00 77.19 85 ARG A O 1
ATOM 630 N N . ARG A 1 86 ? -8.180 -14.189 4.991 1.00 82.25 86 ARG A N 1
ATOM 631 C CA . ARG A 1 86 ? -7.183 -14.525 3.961 1.00 82.25 86 ARG A CA 1
ATOM 632 C C . ARG A 1 86 ? -7.819 -14.714 2.585 1.00 82.25 86 ARG A C 1
ATOM 634 O O . ARG A 1 86 ? -7.253 -14.242 1.603 1.00 82.25 86 ARG A O 1
ATOM 641 N N . ALA A 1 87 ? -8.986 -15.358 2.526 1.00 81.56 87 ALA A N 1
ATOM 642 C CA . ALA A 1 87 ? -9.728 -15.565 1.287 1.00 81.56 87 ALA A CA 1
ATOM 643 C C . ALA A 1 87 ? -10.149 -14.231 0.654 1.00 81.56 87 ALA A C 1
ATOM 645 O O . ALA A 1 87 ? -9.846 -13.997 -0.512 1.00 81.56 87 ALA A O 1
ATOM 646 N N . ILE A 1 88 ? -10.747 -13.320 1.433 1.00 83.62 88 ILE A N 1
ATOM 647 C CA . ILE A 1 88 ? -11.153 -11.995 0.936 1.00 83.62 88 ILE A CA 1
ATOM 648 C C . ILE A 1 88 ? -9.945 -11.188 0.456 1.00 83.62 88 ILE A C 1
ATOM 650 O O . ILE A 1 88 ? -10.021 -10.557 -0.591 1.00 83.62 88 ILE A O 1
ATOM 654 N N . THR A 1 89 ? -8.822 -11.215 1.179 1.00 81.00 89 THR A N 1
ATOM 655 C CA . THR A 1 89 ? -7.624 -10.456 0.778 1.00 81.00 89 THR A CA 1
ATOM 656 C C . THR A 1 89 ? -6.891 -11.051 -0.426 1.00 81.00 89 THR A C 1
ATOM 658 O O . THR A 1 89 ? -6.182 -10.326 -1.111 1.00 81.00 89 THR A O 1
ATOM 661 N N . MET A 1 90 ? -7.045 -12.352 -0.694 1.00 82.94 90 MET A N 1
ATOM 662 C CA . MET A 1 90 ? -6.459 -13.034 -1.860 1.00 82.94 90 MET A CA 1
ATOM 663 C C . MET A 1 90 ? -7.333 -12.928 -3.113 1.00 82.94 90 MET A C 1
ATOM 665 O O . MET A 1 90 ? -6.820 -13.000 -4.227 1.00 82.94 90 MET A O 1
ATOM 669 N N . LEU A 1 91 ? -8.646 -12.761 -2.941 1.00 84.25 91 LEU A N 1
ATOM 670 C CA . LEU A 1 91 ? -9.619 -12.734 -4.032 1.00 84.25 91 LEU A CA 1
ATOM 671 C C . LEU A 1 91 ? -9.273 -11.710 -5.131 1.00 84.25 91 LEU A C 1
ATOM 673 O O . LEU A 1 91 ? -9.294 -12.108 -6.295 1.00 84.25 91 LEU A O 1
ATOM 677 N N . PRO A 1 92 ? -8.880 -10.452 -4.824 1.00 79.38 92 PRO A N 1
ATOM 678 C CA . PRO A 1 92 ? -8.504 -9.486 -5.852 1.00 79.38 92 PRO A CA 1
ATOM 679 C C . PRO A 1 92 ? -7.337 -9.996 -6.697 1.00 79.38 92 PRO A C 1
ATOM 681 O O . PRO A 1 92 ? -7.401 -9.943 -7.918 1.00 79.38 92 PRO A O 1
ATOM 684 N N . SER A 1 93 ? -6.311 -10.569 -6.063 1.00 81.94 93 SER A N 1
ATOM 685 C CA . SER A 1 93 ? -5.139 -11.104 -6.758 1.00 81.94 93 SER A CA 1
ATOM 686 C C . SER A 1 93 ? -5.503 -12.257 -7.694 1.00 81.94 93 SER A C 1
ATOM 688 O O . SER A 1 93 ? -5.054 -12.282 -8.836 1.00 81.94 93 SER A O 1
ATOM 690 N N . PHE A 1 94 ? -6.360 -13.185 -7.255 1.00 81.12 94 PHE A N 1
ATOM 691 C CA . PHE A 1 94 ? -6.829 -14.280 -8.111 1.00 81.12 94 PHE A CA 1
ATOM 692 C C . PHE A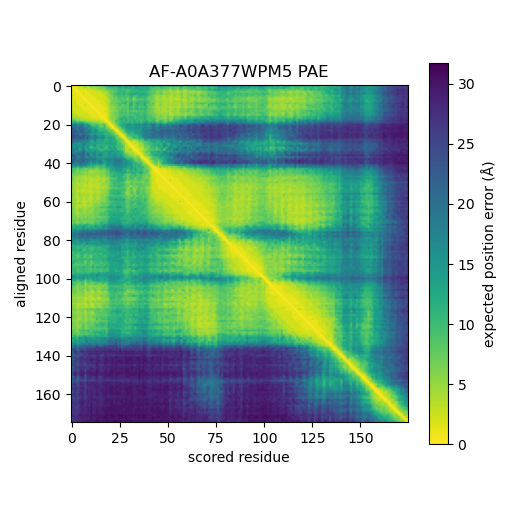 1 94 ? -7.651 -13.781 -9.302 1.00 81.12 94 PHE A C 1
ATOM 694 O O . PHE A 1 94 ? -7.445 -14.252 -10.417 1.00 81.12 94 PHE A O 1
ATOM 701 N N . VAL A 1 95 ? -8.547 -12.814 -9.086 1.00 82.94 95 VAL A N 1
ATOM 702 C CA . VAL A 1 95 ? -9.362 -12.219 -10.158 1.00 82.94 95 VAL A CA 1
ATOM 703 C C . VAL A 1 95 ? -8.479 -11.569 -11.222 1.00 82.94 95 VAL A C 1
ATOM 705 O O . VAL A 1 95 ? -8.722 -11.746 -12.411 1.00 82.94 95 VAL A O 1
ATOM 708 N N . VAL A 1 96 ? -7.424 -10.869 -10.810 1.00 79.69 96 VAL A N 1
ATOM 709 C CA . VAL A 1 96 ? -6.469 -10.229 -11.725 1.00 79.69 96 VAL A CA 1
ATOM 710 C C . VAL A 1 96 ? -5.721 -11.253 -12.573 1.00 79.69 96 VAL A C 1
ATOM 712 O O . VAL A 1 96 ? -5.644 -11.084 -13.787 1.00 79.69 96 VAL A O 1
ATOM 715 N N . ILE A 1 97 ? -5.227 -12.330 -11.952 1.00 80.94 97 ILE A N 1
ATOM 716 C CA . ILE A 1 97 ? -4.515 -13.407 -12.656 1.00 80.94 97 ILE A CA 1
ATOM 717 C C . ILE A 1 97 ? -5.436 -14.086 -13.679 1.00 80.94 97 ILE A C 1
ATOM 719 O O . ILE A 1 97 ? -5.022 -14.331 -14.808 1.00 80.94 97 ILE A O 1
ATOM 723 N N . LEU A 1 98 ? -6.693 -14.358 -13.311 1.00 79.69 98 LEU A N 1
ATOM 724 C CA . LEU A 1 98 ? -7.676 -14.988 -14.201 1.00 79.69 98 LEU A CA 1
ATOM 725 C C . LEU A 1 98 ? -8.100 -14.093 -15.372 1.00 79.69 98 LEU A C 1
ATOM 727 O O . LEU A 1 98 ? -8.388 -14.607 -16.450 1.00 79.69 98 LEU A O 1
ATOM 731 N N . LEU A 1 99 ? -8.158 -12.775 -15.167 1.00 79.31 99 LEU A N 1
ATOM 732 C CA . LEU A 1 99 ? -8.544 -11.810 -16.200 1.00 79.31 99 LEU A CA 1
ATOM 733 C C . LEU A 1 99 ? -7.364 -11.327 -17.058 1.00 79.31 99 LEU A C 1
ATOM 735 O O . LEU A 1 99 ? -7.597 -10.638 -18.048 1.00 79.31 99 LEU A O 1
ATOM 739 N N . GLY A 1 100 ? -6.121 -11.661 -16.693 1.00 72.94 100 GLY A N 1
ATOM 740 C CA . GLY A 1 100 ? -4.920 -11.226 -17.415 1.00 72.94 100 GLY A CA 1
ATOM 741 C C . GLY A 1 100 ? -4.742 -9.704 -17.446 1.00 72.94 100 GLY A C 1
ATOM 742 O O . GLY A 1 100 ? -4.215 -9.166 -18.414 1.00 72.94 100 GLY A O 1
ATOM 743 N N . LEU A 1 101 ? -5.243 -9.000 -16.427 1.00 72.88 101 LEU A N 1
ATOM 744 C CA . LEU A 1 101 ? -5.173 -7.540 -16.344 1.00 72.88 101 LEU A CA 1
ATOM 745 C C . LEU A 1 101 ? -3.773 -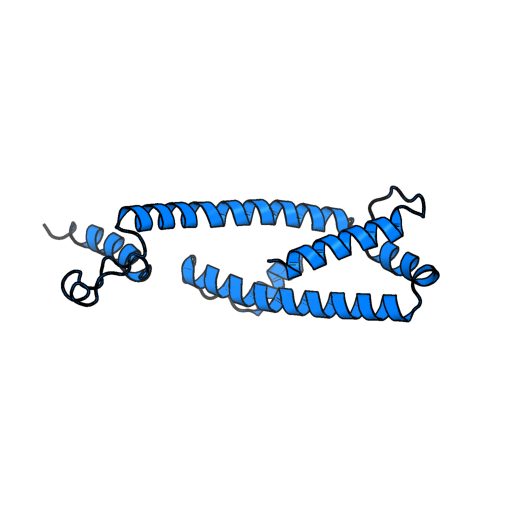7.078 -15.927 1.00 72.88 101 LEU A C 1
ATOM 747 O O . LEU A 1 101 ? -3.156 -7.713 -15.074 1.00 72.88 101 LEU A O 1
ATOM 751 N N . ASP A 1 102 ? -3.338 -5.925 -16.449 1.00 74.44 102 ASP A N 1
ATOM 752 C CA . ASP A 1 102 ? -2.055 -5.294 -16.107 1.00 74.44 102 ASP A CA 1
ATOM 753 C C . ASP A 1 102 ? -1.905 -5.119 -14.580 1.00 74.44 102 ASP A C 1
ATOM 755 O O . ASP A 1 102 ? -2.556 -4.235 -13.993 1.00 74.44 102 ASP A O 1
ATOM 759 N N . PRO A 1 103 ? -1.024 -5.889 -13.913 1.00 72.44 103 PRO A N 1
ATOM 760 C CA . PRO A 1 103 ? -0.864 -5.854 -12.459 1.00 72.44 103 PRO A CA 1
ATOM 761 C C . PRO A 1 103 ? -0.516 -4.452 -11.959 1.00 72.44 103 PRO A C 1
ATOM 763 O O . PRO A 1 103 ? -1.011 -4.001 -10.924 1.00 72.44 103 PRO A O 1
ATOM 766 N N . THR A 1 104 ? 0.278 -3.716 -12.737 1.00 74.19 104 THR A N 1
ATOM 767 C CA . THR A 1 104 ? 0.751 -2.372 -12.402 1.00 74.19 104 THR A CA 1
ATOM 768 C C . THR A 1 104 ? -0.389 -1.372 -12.237 1.00 74.19 104 THR A C 1
ATOM 770 O O . THR A 1 104 ? -0.385 -0.589 -11.286 1.00 74.19 104 THR A O 1
ATOM 773 N N . ARG A 1 105 ? -1.419 -1.410 -13.094 1.00 76.44 105 ARG A N 1
ATOM 774 C CA . ARG A 1 105 ? -2.575 -0.505 -12.957 1.00 76.44 105 ARG A CA 1
ATOM 775 C C . ARG A 1 105 ? -3.351 -0.788 -11.679 1.00 76.44 105 ARG A C 1
ATOM 777 O O . ARG A 1 105 ? -3.746 0.140 -10.979 1.00 76.44 105 ARG A O 1
ATOM 784 N N . ILE A 1 106 ? -3.545 -2.061 -11.357 1.00 80.75 106 ILE A N 1
ATOM 785 C CA . ILE A 1 106 ? -4.278 -2.478 -10.158 1.00 80.75 106 ILE A CA 1
ATOM 786 C C . ILE A 1 106 ? -3.498 -2.131 -8.890 1.00 80.75 106 ILE A C 1
ATOM 788 O O . ILE A 1 106 ? -4.087 -1.670 -7.908 1.00 80.75 106 ILE A O 1
ATOM 792 N N . LEU A 1 107 ? -2.173 -2.281 -8.921 1.00 82.12 107 LEU A N 1
ATOM 793 C CA . LEU A 1 107 ? -1.294 -1.854 -7.837 1.00 82.12 107 LEU A CA 1
ATOM 794 C C . LEU A 1 107 ? -1.416 -0.346 -7.595 1.00 82.12 107 LEU A C 1
ATOM 796 O O . LEU A 1 107 ? -1.622 0.062 -6.454 1.00 82.12 107 LEU A O 1
ATOM 800 N N . VAL A 1 108 ? -1.383 0.479 -8.646 1.00 84.00 108 VAL A N 1
ATOM 801 C CA . VAL A 1 108 ? -1.561 1.938 -8.530 1.00 84.00 108 VAL A CA 1
ATOM 802 C C . VAL A 1 108 ? -2.955 2.287 -7.996 1.00 84.00 108 VAL A C 1
ATOM 804 O O . VAL A 1 108 ? -3.073 3.091 -7.073 1.00 84.00 108 VAL A O 1
ATOM 807 N N . MET A 1 109 ? -4.010 1.639 -8.497 1.00 85.25 109 MET A N 1
ATOM 808 C CA . MET A 1 109 ? -5.378 1.835 -7.996 1.00 85.25 109 MET A CA 1
ATOM 809 C C . MET A 1 109 ? -5.516 1.463 -6.514 1.00 85.25 109 MET A C 1
ATOM 811 O O . MET A 1 109 ? -6.212 2.149 -5.766 1.00 85.25 109 MET A O 1
ATOM 815 N N . SER A 1 110 ? -4.811 0.422 -6.065 1.00 87.38 110 SER A N 1
ATOM 816 C CA . SER A 1 110 ? -4.778 0.030 -4.652 1.00 87.38 110 SER A CA 1
ATOM 817 C C . SER A 1 110 ? -4.143 1.116 -3.783 1.00 87.38 110 SER A C 1
ATOM 819 O O . SER A 1 110 ? -4.634 1.382 -2.688 1.00 87.38 110 SER A O 1
ATOM 821 N N . GLN A 1 111 ? -3.104 1.798 -4.278 1.00 88.38 111 GLN A N 1
ATOM 822 C CA . GLN A 1 111 ? -2.499 2.928 -3.565 1.00 88.38 111 GLN A CA 1
ATOM 823 C C . GLN A 1 111 ? -3.462 4.109 -3.431 1.00 88.38 111 GLN A C 1
ATOM 825 O O . GLN A 1 111 ? -3.541 4.728 -2.370 1.00 88.38 111 GLN A O 1
ATOM 830 N N . VAL A 1 112 ? -4.241 4.393 -4.477 1.00 90.19 112 VAL A N 1
ATOM 831 C CA . VAL A 1 112 ? -5.276 5.434 -4.424 1.00 90.19 112 VAL A CA 1
ATOM 832 C C . VAL A 1 112 ? -6.321 5.089 -3.361 1.00 90.19 112 VAL A C 1
ATOM 834 O O . VAL A 1 112 ? -6.635 5.921 -2.512 1.00 90.19 112 VAL A O 1
ATOM 837 N N . LEU A 1 113 ? -6.805 3.844 -3.346 1.00 89.56 113 LEU A N 1
ATOM 838 C CA . LEU A 1 113 ? -7.774 3.382 -2.352 1.00 89.56 113 LEU A CA 1
ATOM 839 C C . LEU A 1 113 ? -7.219 3.469 -0.918 1.00 89.56 113 LEU A C 1
ATOM 841 O O . LEU A 1 113 ? -7.918 3.914 -0.008 1.00 89.56 113 LEU A O 1
ATOM 845 N N . LEU A 1 114 ? -5.950 3.099 -0.720 1.00 88.75 114 LEU A N 1
ATOM 846 C CA . LEU A 1 114 ? -5.265 3.221 0.569 1.00 88.75 114 LEU A CA 1
ATOM 847 C C . LEU A 1 114 ? -5.152 4.679 1.027 1.00 88.75 114 LEU A C 1
ATOM 849 O O . LEU A 1 114 ? -5.350 4.954 2.209 1.00 88.75 114 LEU A O 1
ATOM 853 N N . SER A 1 115 ? -4.893 5.620 0.116 1.00 93.12 115 SER A N 1
ATOM 854 C CA . SER A 1 115 ? -4.839 7.052 0.438 1.00 93.12 115 SER A CA 1
ATOM 855 C C . SER A 1 115 ? -6.173 7.564 0.993 1.00 93.12 115 SER A C 1
ATOM 857 O O . SER A 1 115 ? -6.191 8.229 2.032 1.00 93.12 115 SER A O 1
ATOM 859 N N . PHE A 1 116 ? -7.294 7.170 0.380 1.00 92.00 116 PHE A N 1
ATOM 860 C CA . PHE A 1 116 ? -8.624 7.457 0.925 1.00 92.00 116 PHE A CA 1
ATOM 861 C C . PHE A 1 116 ? -8.833 6.810 2.301 1.00 92.00 116 PHE A C 1
ATOM 863 O O . PHE A 1 116 ? -9.350 7.457 3.210 1.00 92.00 116 PHE A O 1
ATOM 870 N N . GLY A 1 117 ? -8.388 5.563 2.482 1.00 88.12 117 GLY A N 1
ATOM 871 C CA . GLY A 1 117 ? -8.459 4.866 3.769 1.00 88.12 117 GLY A CA 1
ATOM 872 C C . GLY A 1 117 ? -7.699 5.587 4.887 1.00 88.12 117 GLY A C 1
ATOM 873 O O . GLY A 1 117 ? -8.218 5.732 5.992 1.00 88.12 117 GLY A O 1
ATOM 874 N N . ILE A 1 118 ? -6.501 6.100 4.594 1.00 90.31 118 ILE A N 1
ATOM 875 C CA . ILE A 1 118 ? -5.700 6.879 5.549 1.00 90.31 118 ILE A CA 1
ATOM 876 C C . ILE A 1 118 ? -6.406 8.192 5.900 1.00 90.31 118 ILE A C 1
ATOM 878 O O . ILE A 1 118 ? -6.486 8.536 7.077 1.00 90.31 118 ILE A O 1
ATOM 882 N N . ALA A 1 119 ? -6.954 8.907 4.913 1.00 89.69 119 ALA A N 1
ATOM 883 C CA . ALA A 1 119 ? -7.698 10.140 5.164 1.00 89.69 119 ALA A CA 1
ATOM 884 C C . ALA A 1 119 ? -8.895 9.894 6.099 1.00 89.69 119 ALA A C 1
ATOM 886 O O . ALA A 1 119 ? -9.076 10.619 7.076 1.00 89.69 119 ALA A O 1
ATOM 887 N N . LEU A 1 120 ? -9.660 8.825 5.854 1.00 90.19 120 LEU A N 1
ATOM 888 C CA . LEU A 1 120 ? -10.783 8.430 6.706 1.00 90.19 120 LEU A CA 1
ATOM 889 C C . LEU A 1 120 ? -10.351 8.028 8.121 1.00 90.19 120 LEU A C 1
ATOM 891 O O . LEU A 1 120 ? -11.083 8.305 9.064 1.00 90.19 120 LEU A O 1
ATOM 895 N N . ALA A 1 121 ? -9.183 7.406 8.288 1.00 88.00 121 ALA A N 1
ATOM 896 C CA . ALA A 1 121 ? -8.643 7.070 9.607 1.00 88.00 121 ALA A CA 1
ATOM 897 C C . ALA A 1 121 ? -8.138 8.308 10.372 1.00 88.00 121 ALA A C 1
ATOM 899 O O . ALA A 1 121 ? -8.243 8.367 11.597 1.00 88.00 121 ALA A O 1
ATOM 900 N N . LEU A 1 122 ? -7.611 9.307 9.661 1.00 90.44 122 LEU A N 1
ATOM 901 C CA . LEU A 1 122 ? -7.042 10.515 10.256 1.00 90.44 122 LEU A CA 1
ATOM 902 C C . LEU A 1 122 ? -8.116 11.466 10.808 1.00 90.44 122 LEU A C 1
ATOM 904 O O . LEU A 1 122 ? -7.912 12.063 11.860 1.00 90.44 122 LEU A O 1
ATOM 908 N N . VAL A 1 123 ? -9.263 11.596 10.135 1.00 91.38 123 VAL A N 1
ATOM 909 C CA . VAL A 1 123 ? -10.367 12.485 10.556 1.00 91.38 123 VAL A CA 1
ATOM 910 C C . VAL A 1 123 ? -10.841 12.233 12.002 1.00 91.38 123 VAL A C 1
ATOM 912 O O . VAL A 1 123 ? -10.803 13.175 12.796 1.00 91.38 123 VAL A O 1
ATOM 915 N N . PRO A 1 124 ? -11.259 11.014 12.404 1.00 85.56 124 PRO A N 1
ATOM 916 C CA . PRO A 1 124 ? -11.700 10.756 13.775 1.00 85.56 124 PRO A CA 1
ATOM 917 C C . PRO A 1 124 ? -10.556 10.895 14.784 1.00 85.56 124 PRO A C 1
ATOM 919 O O . PRO A 1 124 ? -10.783 11.365 15.897 1.00 85.56 124 PRO A O 1
ATOM 922 N N . LEU A 1 125 ? -9.326 10.549 14.388 1.00 86.94 125 LEU A N 1
ATOM 923 C CA . LEU A 1 125 ? -8.146 10.715 15.234 1.00 86.94 125 LEU A CA 1
ATOM 924 C C . LEU A 1 125 ? -7.891 12.194 15.555 1.00 86.94 125 LEU A C 1
ATOM 926 O O . LEU A 1 125 ? -7.609 12.530 16.700 1.00 86.94 125 LEU A O 1
ATOM 930 N N . LEU A 1 126 ? -8.025 13.080 14.565 1.00 89.62 126 LEU A N 1
ATOM 931 C CA . LEU A 1 126 ? -7.853 14.521 14.750 1.00 89.62 126 LEU A CA 1
ATOM 932 C C . LEU A 1 126 ? -8.946 15.122 15.632 1.00 89.62 126 LEU A C 1
ATOM 934 O O . LEU A 1 126 ? -8.635 15.925 16.504 1.00 89.62 126 LEU A O 1
ATOM 938 N N . ILE A 1 127 ? -10.204 14.716 15.445 1.00 87.81 127 ILE A N 1
ATOM 939 C CA . ILE A 1 127 ? -11.317 15.178 16.287 1.00 87.81 127 ILE A CA 1
ATOM 940 C C . ILE A 1 127 ? -11.090 14.763 17.748 1.00 87.81 127 ILE A C 1
ATOM 942 O O . ILE A 1 127 ? -11.238 15.586 18.651 1.00 87.81 127 ILE A O 1
ATOM 946 N N . PHE A 1 128 ? -10.675 13.512 17.977 1.00 82.31 128 PHE A N 1
ATOM 947 C CA . PHE A 1 128 ? -10.338 13.014 19.310 1.00 82.31 128 PHE A CA 1
ATOM 948 C C . PHE A 1 128 ? -9.156 13.773 19.925 1.00 82.31 128 PHE A C 1
ATOM 950 O O . PHE A 1 128 ? -9.214 14.197 21.078 1.00 82.31 128 PHE A O 1
ATOM 957 N N . TYR A 1 129 ? -8.100 13.997 19.141 1.00 84.06 129 TYR A N 1
ATOM 958 C CA . TYR A 1 129 ? -6.939 14.765 19.580 1.00 84.06 129 TYR A CA 1
ATOM 959 C C . TYR A 1 129 ? -7.322 16.200 19.972 1.00 84.06 129 TYR A C 1
ATOM 961 O O . TYR A 1 129 ? -6.912 16.677 21.025 1.00 84.06 129 TYR A O 1
ATOM 969 N N . GLN A 1 130 ? -8.158 16.875 19.176 1.00 84.50 130 GLN A N 1
ATOM 970 C CA . GLN A 1 130 ? -8.617 18.237 19.467 1.00 84.50 130 GLN A CA 1
ATOM 971 C C . GLN A 1 130 ? -9.440 18.328 20.755 1.00 84.50 130 GLN A C 1
ATOM 973 O O . GLN A 1 130 ? -9.280 19.282 21.511 1.00 84.50 130 GLN A O 1
ATOM 978 N N . GLN A 1 131 ? -10.301 17.344 21.022 1.00 75.00 131 GLN A N 1
ATOM 979 C CA . GLN A 1 131 ? -11.061 17.273 22.275 1.00 75.00 131 GLN A CA 1
ATOM 980 C C . GLN A 1 131 ? -10.132 17.058 23.470 1.00 75.00 131 GLN A C 1
ATOM 982 O O . GLN A 1 131 ? -10.293 17.710 24.496 1.00 75.00 131 GLN A O 1
ATOM 987 N N . CYS A 1 132 ? -9.111 16.216 23.306 1.00 66.56 132 CYS A N 1
ATOM 988 C CA . CYS A 1 132 ? -8.126 15.984 24.350 1.00 66.56 132 CYS A CA 1
ATOM 989 C C . CYS A 1 132 ? -7.274 17.221 24.668 1.00 66.56 132 CYS A C 1
ATOM 991 O O . CYS A 1 132 ? -7.038 17.543 25.831 1.00 66.56 132 CYS A O 1
ATOM 993 N N . GLU A 1 133 ? -6.831 17.940 23.637 1.00 71.50 133 GLU A N 1
ATOM 994 C CA . GLU A 1 133 ? -6.109 19.202 23.800 1.00 71.50 133 GLU A CA 1
ATOM 995 C C . GLU A 1 133 ? -6.992 20.248 24.506 1.00 71.50 133 GLU A C 1
ATOM 997 O O . GLU A 1 133 ? -6.537 20.934 25.419 1.00 71.50 133 GLU A O 1
ATOM 1002 N N . ALA A 1 134 ? -8.282 20.314 24.156 1.00 69.69 134 ALA A N 1
ATOM 1003 C CA . ALA A 1 134 ? -9.244 21.210 24.797 1.00 69.69 134 ALA A CA 1
ATOM 1004 C C . ALA A 1 134 ? -9.511 20.873 26.280 1.00 69.69 134 ALA A C 1
ATOM 1006 O O . ALA A 1 134 ? -9.761 21.785 27.068 1.00 69.69 134 ALA A O 1
ATOM 1007 N N . ASP A 1 135 ? -9.422 19.599 26.677 1.00 65.00 135 ASP A N 1
ATOM 1008 C CA . ASP A 1 135 ? -9.585 19.140 28.068 1.00 65.00 135 ASP A CA 1
ATOM 1009 C C . ASP A 1 135 ? -8.327 19.326 28.949 1.00 65.00 135 ASP A C 1
ATOM 1011 O O . ASP A 1 135 ? -8.345 18.994 30.140 1.00 65.00 135 ASP A O 1
ATOM 1015 N N . GLY A 1 136 ? -7.257 19.921 28.408 1.00 61.47 136 GLY A N 1
ATOM 1016 C CA . GLY A 1 136 ? -6.016 20.225 29.134 1.00 61.47 136 GLY A CA 1
ATOM 1017 C C . GLY A 1 136 ? -4.775 19.492 28.621 1.00 61.47 136 GLY A C 1
ATOM 1018 O O . GLY A 1 136 ? -3.722 19.587 29.254 1.00 61.47 136 GLY A O 1
ATOM 1019 N N . GLY A 1 137 ? -4.889 18.794 27.487 1.00 60.22 137 GLY A N 1
ATOM 1020 C CA . GLY A 1 137 ? -3.793 18.102 26.813 1.00 60.22 137 GLY A CA 1
ATOM 1021 C C . GLY A 1 137 ? -3.169 16.978 27.651 1.00 60.22 137 GLY A C 1
ATOM 1022 O O . GLY A 1 137 ? -3.579 16.713 28.783 1.00 60.22 137 GLY A O 1
ATOM 1023 N N . PRO A 1 138 ? -2.134 16.295 27.138 1.00 59.00 138 PRO A N 1
ATOM 1024 C CA . PRO A 1 138 ? -1.270 15.438 27.945 1.00 59.00 138 PRO A CA 1
ATOM 1025 C C . PRO A 1 138 ? -0.370 16.305 28.846 1.00 59.00 138 PRO A C 1
ATOM 1027 O O . PRO A 1 138 ? 0.854 16.217 28.798 1.00 59.00 138 PRO A O 1
ATOM 1030 N N . GLY A 1 139 ? -0.970 17.195 29.638 1.00 53.34 139 GLY A N 1
ATOM 1031 C CA . GLY A 1 139 ? -0.273 17.958 30.654 1.00 53.34 139 GLY A CA 1
ATOM 1032 C C . GLY A 1 139 ? 0.241 17.009 31.728 1.00 53.34 139 GLY A C 1
ATOM 1033 O O . GLY A 1 139 ? -0.483 16.138 32.217 1.00 53.34 139 GLY A O 1
ATOM 1034 N N . GLU A 1 140 ? 1.506 17.164 32.104 1.00 54.16 140 GLU A N 1
ATOM 1035 C CA . GLU A 1 140 ? 2.065 16.566 33.310 1.00 54.16 140 GLU A CA 1
ATOM 1036 C C . GLU A 1 140 ? 1.306 17.117 34.523 1.00 54.16 140 GLU A C 1
ATOM 1038 O O . GLU A 1 140 ? 1.689 18.118 35.125 1.00 54.16 140 GLU A O 1
ATOM 1043 N N . TYR A 1 141 ? 0.183 16.484 34.871 1.00 55.47 141 TYR A N 1
ATOM 1044 C CA . TYR A 1 141 ? -0.543 16.833 36.080 1.00 55.47 141 TYR A CA 1
ATOM 1045 C C . TYR A 1 141 ? 0.380 16.565 37.276 1.00 55.47 141 TYR A C 1
ATOM 1047 O O . TYR A 1 141 ? 0.861 15.429 37.429 1.00 55.47 141 TYR A O 1
ATOM 1055 N N . PRO A 1 142 ? 0.636 17.568 38.137 1.00 47.03 142 PRO A N 1
ATOM 1056 C CA . PRO A 1 142 ? 1.424 17.363 39.338 1.00 47.03 142 PRO A CA 1
ATOM 1057 C C . PRO A 1 142 ? 0.793 16.229 40.152 1.00 47.03 142 PRO A C 1
ATOM 1059 O O . PRO A 1 142 ? -0.425 16.148 40.321 1.00 47.03 142 PRO A O 1
ATOM 1062 N N . LEU A 1 143 ? 1.635 15.313 40.632 1.00 57.38 143 LEU A N 1
ATOM 1063 C CA . LEU A 1 143 ? 1.247 13.997 41.154 1.00 57.38 143 LEU A CA 1
ATOM 1064 C C . LEU A 1 143 ? 0.239 14.060 42.325 1.00 57.38 143 LEU A C 1
ATOM 1066 O O . LEU A 1 143 ? -0.402 13.057 42.627 1.00 57.38 143 LEU A O 1
ATOM 1070 N N . GLY A 1 144 ? 0.062 15.230 42.951 1.00 55.66 144 GLY A N 1
ATOM 1071 C CA . GLY A 1 144 ? -0.913 15.486 44.015 1.00 55.66 144 GLY A CA 1
ATOM 1072 C C . GLY A 1 144 ? -2.363 15.711 43.558 1.00 55.66 144 GLY A C 1
ATOM 1073 O O . GLY A 1 144 ? -3.268 15.591 44.379 1.00 55.66 144 GLY A O 1
ATOM 1074 N N . GLU A 1 145 ? -2.622 15.988 42.274 1.00 53.53 145 GLU A N 1
ATOM 1075 C CA . GLU A 1 145 ? -3.982 16.243 41.754 1.00 53.53 145 GLU A CA 1
ATOM 1076 C C . GLU A 1 145 ? -4.610 15.046 41.020 1.00 53.53 145 GLU A C 1
ATOM 1078 O O . GLU A 1 145 ? -5.827 15.031 40.809 1.00 53.53 145 GLU A O 1
ATOM 1083 N N . ARG A 1 146 ? -3.829 13.987 40.741 1.00 54.16 146 ARG A N 1
ATOM 1084 C CA . ARG A 1 146 ? -4.322 12.720 40.151 1.00 54.16 146 ARG A CA 1
ATOM 1085 C C . ARG A 1 146 ? -5.445 12.065 40.957 1.00 54.16 146 ARG A C 1
ATOM 1087 O O . ARG A 1 146 ? -6.284 11.385 40.384 1.00 54.16 146 ARG A O 1
ATOM 1094 N N . HIS A 1 147 ? -5.472 12.269 42.273 1.00 53.22 147 HIS A N 1
ATOM 1095 C CA . HIS A 1 147 ? -6.485 11.677 43.150 1.00 53.22 147 HIS A CA 1
ATOM 1096 C C . HIS A 1 147 ? -7.799 12.474 43.216 1.00 53.22 147 HIS A C 1
ATOM 1098 O O . HIS A 1 147 ? -8.817 11.911 43.611 1.00 53.22 147 HIS A O 1
ATOM 1104 N N . ARG A 1 148 ? -7.797 13.767 42.849 1.00 50.66 148 ARG A N 1
ATOM 1105 C CA . ARG A 1 148 ? -8.998 14.631 42.867 1.00 50.66 148 ARG A CA 1
ATOM 1106 C C . ARG A 1 148 ? -9.682 14.732 41.513 1.00 50.66 148 ARG A C 1
ATOM 1108 O O . ARG A 1 148 ? -10.906 14.789 41.457 1.00 50.66 148 ARG A O 1
ATOM 1115 N N . LEU A 1 149 ? -8.909 14.703 40.434 1.00 54.72 149 LEU A N 1
ATOM 1116 C CA . LEU A 1 149 ? -9.409 14.464 39.085 1.00 54.72 149 LEU A CA 1
ATOM 1117 C C . LEU A 1 149 ? -9.546 12.953 38.916 1.00 54.72 149 LEU A C 1
ATOM 1119 O O . LEU A 1 149 ? -8.747 12.333 38.224 1.00 54.72 149 LEU A O 1
ATOM 1123 N N . GLY A 1 150 ? -10.493 12.354 39.640 1.00 48.28 150 GLY A N 1
ATOM 1124 C CA . GLY A 1 150 ? -10.703 10.914 39.620 1.00 48.28 150 GLY A CA 1
ATOM 1125 C C . GLY A 1 150 ? -10.871 10.430 38.188 1.00 48.28 150 GLY A C 1
ATOM 1126 O O . GLY A 1 150 ? -11.900 10.710 37.590 1.00 48.28 150 GLY A O 1
ATOM 1127 N N . ASP A 1 151 ? -9.831 9.780 37.663 1.00 51.31 151 ASP A N 1
ATOM 1128 C CA . ASP A 1 151 ? -9.819 8.675 36.694 1.00 51.31 151 ASP A CA 1
ATOM 1129 C C . ASP A 1 151 ? -10.686 8.788 35.416 1.00 51.31 151 ASP A C 1
ATOM 1131 O O . ASP A 1 151 ? -10.850 7.829 34.679 1.00 51.31 151 ASP A O 1
ATOM 1135 N N . SER A 1 152 ? -11.290 9.943 35.145 1.00 51.88 152 SER A N 1
ATOM 1136 C CA . SER A 1 152 ? -12.383 10.098 34.172 1.00 51.88 152 SER A CA 1
ATOM 1137 C C . SER A 1 152 ? -12.063 11.127 33.086 1.00 51.88 152 SER A C 1
ATOM 1139 O O . SER A 1 152 ? -12.776 11.231 32.095 1.00 51.88 152 SER A O 1
ATOM 1141 N N . ARG A 1 153 ? -10.984 11.902 33.259 1.00 54.22 153 ARG A N 1
ATOM 1142 C CA . ARG A 1 153 ? -10.574 12.979 32.336 1.00 54.22 153 ARG A CA 1
ATOM 1143 C C . ARG A 1 153 ? -9.228 12.751 31.658 1.00 54.22 153 ARG A C 1
ATOM 1145 O O . ARG A 1 153 ? -8.769 13.614 30.923 1.00 54.22 153 ARG A O 1
ATOM 1152 N N . TYR A 1 154 ? -8.601 11.596 31.863 1.00 53.59 154 TYR A N 1
ATOM 1153 C CA . TYR A 1 154 ? -7.473 11.215 31.022 1.00 53.59 154 TYR A CA 1
ATOM 1154 C C . TYR A 1 154 ? -8.019 10.727 29.681 1.00 53.59 154 TYR A C 1
ATOM 1156 O O . TYR A 1 154 ? -8.772 9.756 29.634 1.00 53.59 154 TYR A O 1
ATOM 1164 N N . CYS A 1 155 ? -7.592 11.349 28.583 1.00 54.03 155 CYS A N 1
ATOM 1165 C CA . CYS A 1 155 ? -7.918 10.946 27.208 1.00 54.03 155 CYS A CA 1
ATOM 1166 C C . CYS A 1 155 ? -7.385 9.553 26.806 1.00 54.03 155 CYS A C 1
ATOM 1168 O O . CYS A 1 155 ? -7.199 9.271 25.626 1.00 54.03 155 CYS A O 1
ATOM 1170 N N . GLY A 1 156 ? -7.066 8.691 27.769 1.00 50.25 156 GLY A N 1
ATOM 1171 C CA . GLY A 1 156 ? -6.533 7.351 27.560 1.00 50.25 156 GLY A CA 1
ATOM 1172 C C . GLY A 1 156 ? -7.567 6.237 27.698 1.00 50.25 156 GLY A C 1
ATOM 1173 O O . GLY A 1 156 ? -7.212 5.092 27.442 1.00 50.25 156 GLY A O 1
ATOM 1174 N N . GLU A 1 157 ? -8.818 6.532 28.076 1.00 51.19 157 GLU A N 1
ATOM 1175 C CA . GLU A 1 157 ? -9.828 5.500 28.359 1.00 51.19 157 GLU A CA 1
ATOM 1176 C C . GLU A 1 157 ? -11.007 5.542 27.359 1.00 51.19 157 GLU A C 1
ATOM 1178 O O . GLU A 1 157 ? -12.111 5.990 27.688 1.00 51.19 157 GLU A O 1
ATOM 1183 N N . PRO A 1 158 ? -10.811 5.069 26.108 1.00 50.41 158 PRO A N 1
ATOM 1184 C CA . PRO A 1 158 ? -11.870 5.031 25.095 1.00 50.41 158 PRO A CA 1
ATOM 1185 C C . PRO A 1 158 ? -13.062 4.134 25.489 1.00 50.41 158 PRO A C 1
ATOM 1187 O O . PRO A 1 158 ? -14.147 4.285 24.927 1.00 50.41 158 PRO A O 1
ATOM 1190 N N . GLU A 1 159 ? -12.911 3.238 26.473 1.00 52.34 159 GLU A N 1
ATOM 1191 C CA . GLU A 1 159 ? -14.002 2.382 26.962 1.00 52.34 159 GLU A CA 1
ATOM 1192 C C . GLU A 1 159 ? -15.067 3.133 27.781 1.00 52.34 159 GLU A C 1
ATOM 1194 O O . GLU A 1 159 ? -16.246 2.778 27.704 1.00 52.34 159 GLU A O 1
ATOM 1199 N N . ARG A 1 160 ? -14.722 4.201 28.520 1.00 47.84 160 ARG A N 1
ATOM 1200 C CA . ARG A 1 160 ? -15.716 4.914 29.350 1.00 47.84 160 ARG A CA 1
ATOM 1201 C C . ARG A 1 160 ? -16.556 5.924 28.584 1.00 47.84 160 ARG A C 1
ATOM 1203 O O . ARG A 1 160 ? -17.719 6.097 28.932 1.00 47.84 160 ARG A O 1
ATOM 1210 N N . LEU A 1 161 ? -16.035 6.560 27.536 1.00 49.22 161 LEU A N 1
ATOM 1211 C CA . LEU A 1 161 ? -16.812 7.529 26.746 1.00 49.22 161 LEU A CA 1
ATOM 1212 C C . LEU A 1 161 ? -17.916 6.851 25.918 1.00 49.22 161 LEU A C 1
ATOM 1214 O O . LEU A 1 161 ? -19.031 7.367 25.842 1.00 49.22 161 LEU A O 1
ATOM 1218 N N . VAL A 1 162 ? -17.656 5.650 25.389 1.00 53.75 162 VAL A N 1
ATOM 1219 C CA . VAL A 1 162 ? -18.687 4.818 24.742 1.00 53.75 162 VAL A CA 1
ATOM 1220 C C . VAL A 1 162 ? -19.734 4.351 25.760 1.00 53.75 162 VAL A C 1
ATOM 1222 O O . VAL A 1 162 ? -20.930 4.398 25.473 1.00 53.75 162 VAL A O 1
ATOM 1225 N N . ASN A 1 163 ? -19.318 3.957 26.968 1.00 44.00 163 ASN A N 1
ATOM 1226 C CA . ASN A 1 163 ? -20.244 3.469 27.992 1.00 44.00 163 ASN A CA 1
ATOM 1227 C C . ASN A 1 163 ? -21.067 4.599 28.650 1.00 44.00 163 ASN A C 1
ATOM 1229 O O . ASN A 1 163 ? -22.245 4.413 28.945 1.00 44.00 163 ASN A O 1
ATOM 1233 N N . SER A 1 164 ? -20.508 5.804 28.797 1.00 48.56 164 SER A N 1
ATOM 1234 C CA . SER A 1 164 ? -21.225 6.985 29.308 1.00 48.56 164 SER A CA 1
ATOM 1235 C C . SER A 1 164 ? -22.281 7.511 28.331 1.00 48.56 164 SER A C 1
ATOM 1237 O O . SER A 1 164 ? -23.341 7.959 28.767 1.00 48.56 164 SER A O 1
ATOM 1239 N N . GLY A 1 165 ? -22.061 7.389 27.015 1.00 48.78 165 GLY A N 1
ATOM 1240 C CA . GLY A 1 165 ? -23.091 7.676 26.007 1.00 48.78 165 GLY A CA 1
ATOM 1241 C C . GLY A 1 165 ? -24.275 6.696 26.043 1.00 48.78 165 GLY A C 1
ATOM 1242 O O . GLY A 1 165 ? -25.402 7.073 25.718 1.00 48.78 165 GLY A O 1
ATOM 1243 N N . VAL A 1 166 ? -24.042 5.455 26.487 1.00 52.16 166 VAL A N 1
ATOM 1244 C CA . VAL A 1 166 ? -25.082 4.430 26.689 1.00 52.16 166 VAL A CA 1
ATOM 1245 C C . VAL A 1 166 ? -25.791 4.616 28.039 1.00 52.16 166 VAL A C 1
ATOM 1247 O O . VAL A 1 166 ? -27.017 4.532 28.097 1.00 52.16 166 VAL A O 1
ATOM 1250 N N . ALA A 1 167 ? -25.065 4.961 29.106 1.00 46.53 167 ALA A N 1
ATOM 1251 C CA . ALA A 1 167 ? -25.638 5.202 30.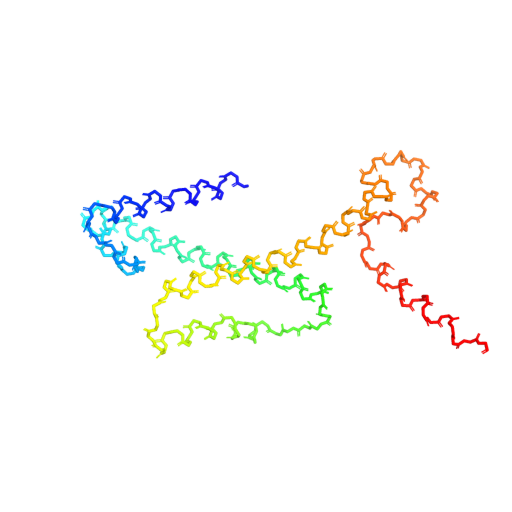434 1.00 46.53 167 ALA A CA 1
ATOM 1252 C C . ALA A 1 167 ? -26.531 6.457 30.488 1.00 46.53 167 ALA A C 1
ATOM 1254 O O . ALA A 1 167 ? -27.592 6.427 31.109 1.00 46.53 167 ALA A O 1
ATOM 1255 N N . ALA A 1 168 ? -26.180 7.528 29.765 1.00 50.47 168 ALA A N 1
ATOM 1256 C CA . ALA A 1 168 ? -27.009 8.737 29.684 1.00 50.47 168 ALA A CA 1
ATOM 1257 C C . ALA A 1 168 ? -28.341 8.526 28.931 1.00 50.47 168 ALA A C 1
ATOM 1259 O O . ALA A 1 168 ? -29.264 9.324 29.079 1.00 50.47 168 ALA A O 1
ATOM 1260 N N . ARG A 1 169 ? -28.472 7.447 28.144 1.00 50.09 169 ARG A N 1
ATOM 1261 C CA . ARG A 1 169 ? -29.724 7.062 27.467 1.00 50.09 169 ARG A CA 1
ATOM 1262 C C . ARG A 1 169 ? -30.547 6.013 28.221 1.00 50.09 169 ARG A C 1
ATOM 1264 O O . ARG A 1 169 ? -31.724 5.866 27.914 1.00 50.09 169 ARG A O 1
ATOM 1271 N N . GLY A 1 170 ? -29.966 5.318 29.201 1.00 42.50 170 GLY A N 1
ATOM 1272 C CA . GLY A 1 170 ? -30.675 4.344 30.042 1.00 42.50 170 GLY A CA 1
ATOM 1273 C C . GLY A 1 170 ? -31.459 4.960 31.208 1.00 42.50 170 GLY A C 1
ATOM 1274 O O . GLY A 1 170 ? -32.351 4.313 31.737 1.00 42.50 170 GLY A O 1
ATOM 1275 N N . GLY A 1 171 ? -31.163 6.207 31.591 1.00 40.84 171 GLY A N 1
ATOM 1276 C CA . GLY A 1 171 ? -31.820 6.901 32.710 1.00 40.84 171 GLY A CA 1
ATOM 1277 C C . GLY A 1 171 ? -33.089 7.688 32.359 1.00 40.84 171 GLY A C 1
ATOM 1278 O O . GLY A 1 171 ? -33.616 8.376 33.224 1.00 40.84 171 GLY A O 1
ATOM 1279 N N . LEU A 1 172 ? -33.568 7.631 31.109 1.00 48.38 172 LEU A N 1
ATOM 1280 C CA . LEU A 1 172 ? -34.784 8.340 30.670 1.00 48.38 172 LEU A CA 1
ATOM 1281 C C . LEU A 1 172 ? -36.001 7.413 30.481 1.00 48.38 172 LEU A C 1
ATOM 1283 O O . LEU A 1 172 ? -36.983 7.809 29.858 1.00 48.38 172 LEU A O 1
ATOM 1287 N N . ILE A 1 173 ? -35.922 6.180 30.989 1.00 44.84 173 ILE A N 1
ATOM 1288 C CA . ILE A 1 173 ? -36.974 5.155 30.899 1.00 44.84 173 ILE A CA 1
ATOM 1289 C C . ILE A 1 173 ? -37.336 4.629 32.299 1.00 44.84 173 ILE A C 1
ATOM 1291 O O . ILE A 1 173 ? -37.504 3.438 32.489 1.00 44.84 173 ILE A O 1
ATOM 1295 N N . ASP A 1 174 ? -37.393 5.508 33.296 1.00 40.72 174 ASP A N 1
ATOM 1296 C CA . ASP A 1 174 ? -38.024 5.224 34.592 1.00 40.72 174 ASP A CA 1
ATOM 1297 C C . ASP A 1 174 ? -38.520 6.555 35.182 1.00 40.72 174 ASP A C 1
ATOM 1299 O O . ASP A 1 174 ? -37.881 7.192 36.022 1.00 40.72 174 ASP A O 1
ATOM 1303 N N . SER A 1 175 ? -39.637 7.046 34.646 1.00 40.16 175 SER A N 1
ATOM 1304 C CA . SER A 1 175 ? -40.514 8.067 35.239 1.00 40.16 175 SER A CA 1
ATOM 1305 C C . SER A 1 175 ? -41.909 7.933 34.649 1.00 40.16 175 SER A C 1
ATOM 1307 O O . SER A 1 175 ? -41.997 7.779 33.409 1.00 40.16 175 SER A O 1
#

InterPro domains:
  IPR001046 NRAMP family [PF01566] (1-131)
  IPR001046 NRAMP family [PTHR11706] (2-130)

Foldseek 3Di:
DVVVVVVVVVVVVLVCVQPVVPPDPPDDAPVNSLVSCPVPPHPVVSVVVVVVVVVVVVVCVVVVVVVVVVVCVVPPVDDDDPVVVVCVVCVVVVVCVVVVDRVSVVVVVVVVVVVVVVVVVVVVVVVLQVVLVVLPHPDPDDPVCCVVPDPDNHSPCPPVVVVVVVVVVVVPPDD

Sequence (175 aa):
MTIAGFVNLAMMATAAAAFHFNGHTGVADLDQAYMTLEPLLSHAAATIFGLSLIAAGLSSTVVGTLAGQVVMQGFIRFHIPLWFRRAITMLPSFVVILLGLDPTRILVMSQVLLSFGIALALVPLLIFYQQCEADGGPGEYPLGERHRLGDSRYCGEPERLVNSGVAARGGLIDS

Secondary structure (DSSP, 8-state):
-HHHHHHHHHHHHHHHHHHHTTT--S---HHHHHHHHHHHS-HHHHHHHHHHHHHHHHHHHHHHHHHHHHHHHHH------HHHHHHHHHHHHHHHHHHT--HHHHHHHHHHHHHHHHHHHHHHHHHHHHHHHHTTTT----TTTTTTS-SSS-TT-HHHHHHHHHHHHHTTS--

Mean predicted aligned error: 14.55 Å

pLDDT: mean 71.22, std 15.62, range [40.16, 93.12]

Solvent-accessible surface area (backbone atoms only — not comparable to full-atom values): 10538 Å² total; per-residue (Å²): 109,70,67,61,51,51,52,56,51,49,52,51,52,50,50,47,64,65,39,69,78,67,76,60,87,63,86,81,43,77,67,55,56,54,62,58,33,49,86,74,59,42,68,67,50,52,53,52,49,53,53,46,52,53,53,49,53,54,53,50,49,53,55,48,53,54,52,50,50,54,51,31,65,73,75,41,91,63,88,77,58,69,68,62,55,50,50,63,70,44,45,63,58,52,54,36,66,75,67,70,52,68,63,61,61,55,53,54,51,49,51,54,54,46,51,55,51,50,54,64,56,46,54,60,52,50,54,52,49,53,54,36,48,72,74,56,44,95,56,85,70,60,82,83,48,58,77,75,61,60,89,74,79,62,87,79,55,74,70,54,62,61,48,49,64,52,53,72,64,62,71,79,79,80,128

Organism: Klebsiella pneumoniae (NCBI:txid573)